Protein AF-A0A097QRX9-F1 (afdb_monomer_lite)

Radius of gyration: 18.81 Å; chains: 1; bounding box: 45×37×55 Å

pLDDT: mean 77.29, std 18.39, range [38.41, 96.94]

Structure (mmCIF, N/CA/C/O backbone):
data_AF-A0A097QRX9-F1
#
_entry.id   AF-A0A097QRX9-F1
#
loop_
_atom_site.group_PDB
_atom_site.id
_atom_site.type_symbol
_atom_site.label_atom_id
_atom_site.label_alt_id
_atom_site.label_comp_id
_atom_site.label_asym_id
_atom_site.label_entity_id
_atom_site.label_seq_id
_atom_site.pdbx_PDB_ins_code
_atom_site.Cartn_x
_atom_site.Cartn_y
_atom_site.Cartn_z
_atom_site.occupancy
_atom_site.B_iso_or_equiv
_atom_site.auth_seq_id
_atom_site.auth_comp_id
_atom_site.auth_asym_id
_atom_site.auth_atom_id
_atom_site.pdbx_PDB_model_num
ATOM 1 N N . MET A 1 1 ? 1.986 -14.001 2.016 1.00 72.62 1 MET A N 1
ATOM 2 C CA . MET A 1 1 ? 2.571 -12.704 2.423 1.00 72.62 1 MET A CA 1
ATOM 3 C C . MET A 1 1 ? 1.599 -11.631 1.976 1.00 72.62 1 MET A C 1
ATOM 5 O O . MET A 1 1 ? 1.116 -11.750 0.860 1.00 72.62 1 MET A O 1
ATOM 9 N N . MET A 1 2 ? 1.255 -10.674 2.840 1.00 85.31 2 MET A N 1
ATOM 10 C CA . MET A 1 2 ? 0.288 -9.623 2.514 1.00 85.31 2 MET A CA 1
ATOM 11 C C . MET A 1 2 ? 0.742 -8.279 3.084 1.00 85.31 2 MET A C 1
ATOM 13 O O . MET A 1 2 ? 1.096 -8.206 4.263 1.00 85.31 2 MET A O 1
ATOM 17 N N . TYR A 1 3 ? 0.744 -7.230 2.265 1.00 89.94 3 TYR A N 1
ATOM 18 C CA . TYR A 1 3 ? 1.098 -5.877 2.694 1.00 89.94 3 TYR A CA 1
ATOM 19 C C . TYR A 1 3 ? 0.512 -4.821 1.754 1.00 89.94 3 TYR A C 1
ATOM 21 O O . TYR A 1 3 ? 0.249 -5.094 0.585 1.00 89.94 3 TYR A O 1
ATOM 29 N N . LEU A 1 4 ? 0.317 -3.614 2.282 1.00 91.94 4 LEU A N 1
ATOM 30 C CA . LEU A 1 4 ? -0.091 -2.452 1.501 1.00 91.94 4 LEU A CA 1
ATOM 31 C C . LEU A 1 4 ? 1.118 -1.836 0.789 1.00 91.94 4 LEU A C 1
ATOM 33 O O . LEU A 1 4 ? 2.239 -1.876 1.289 1.00 91.94 4 LEU A O 1
ATOM 37 N N . SER A 1 5 ? 0.896 -1.275 -0.387 1.00 94.38 5 SER A N 1
ATOM 38 C CA . SER A 1 5 ? 1.893 -0.593 -1.202 1.00 94.38 5 SER A CA 1
ATOM 39 C C . SER A 1 5 ? 1.240 0.557 -1.966 1.00 94.38 5 SER A C 1
ATOM 41 O O . SER A 1 5 ? 0.025 0.731 -1.910 1.00 94.38 5 SER A O 1
ATOM 43 N N . PHE A 1 6 ? 2.055 1.342 -2.662 1.00 94.50 6 PHE A N 1
ATOM 44 C CA . PHE A 1 6 ? 1.602 2.457 -3.479 1.00 94.50 6 PHE A CA 1
ATOM 45 C C . PHE A 1 6 ? 2.308 2.398 -4.829 1.00 94.50 6 PHE A C 1
ATOM 47 O O . PHE A 1 6 ? 3.540 2.352 -4.883 1.00 94.50 6 PHE A O 1
ATOM 54 N N . TYR A 1 7 ? 1.527 2.342 -5.901 1.00 93.31 7 TYR A N 1
ATOM 55 C CA . TYR A 1 7 ? 2.021 2.379 -7.268 1.00 93.31 7 TYR A CA 1
ATOM 56 C C . TYR A 1 7 ? 1.914 3.811 -7.786 1.00 93.31 7 TYR A C 1
ATOM 58 O O . TYR A 1 7 ? 0.821 4.265 -8.112 1.00 93.31 7 TYR A O 1
ATOM 66 N N . PHE A 1 8 ? 3.038 4.521 -7.816 1.00 89.75 8 PHE A N 1
ATOM 67 C CA . PHE A 1 8 ? 3.106 5.896 -8.306 1.00 89.75 8 PHE A CA 1
ATOM 68 C C . PHE A 1 8 ? 2.812 5.951 -9.808 1.00 89.75 8 PHE A C 1
ATOM 70 O O . PHE A 1 8 ? 3.357 5.162 -10.577 1.00 89.75 8 PHE A O 1
ATOM 77 N N . THR A 1 9 ? 1.960 6.892 -10.204 1.00 88.19 9 THR A N 1
ATOM 78 C CA . THR A 1 9 ? 1.733 7.275 -11.609 1.00 88.19 9 THR A CA 1
ATOM 79 C C . THR A 1 9 ? 2.277 8.666 -11.918 1.00 88.19 9 THR A C 1
ATOM 81 O O . THR A 1 9 ? 2.385 9.049 -13.078 1.00 88.19 9 THR A O 1
ATOM 84 N N . SER A 1 10 ? 2.561 9.444 -10.876 1.00 87.31 10 SER A N 1
ATOM 85 C CA . SER A 1 10 ? 3.234 10.735 -10.923 1.00 87.31 10 SER A CA 1
ATOM 86 C C . SER A 1 10 ? 3.981 10.954 -9.601 1.00 87.31 10 SER A C 1
ATOM 88 O O . SER A 1 10 ? 3.945 10.104 -8.710 1.00 87.31 10 SER A O 1
ATOM 90 N N . GLU A 1 11 ? 4.646 12.101 -9.445 1.00 84.19 11 GLU A N 1
ATOM 91 C CA . GLU A 1 11 ? 5.366 12.434 -8.206 1.00 84.19 11 GLU A CA 1
ATOM 92 C C . GLU A 1 11 ? 4.450 12.525 -6.972 1.00 84.19 11 GLU A C 1
ATOM 94 O O . GLU A 1 11 ? 4.903 12.261 -5.859 1.00 84.19 11 GLU A O 1
ATOM 99 N N . GLU A 1 12 ? 3.176 12.889 -7.147 1.00 90.00 12 GLU A N 1
ATOM 100 C CA . GLU A 1 12 ? 2.249 13.166 -6.038 1.00 90.00 12 GLU A CA 1
ATOM 101 C C . GLU A 1 12 ? 1.032 12.233 -6.006 1.00 90.00 12 GLU A C 1
ATOM 103 O O . GLU A 1 12 ? 0.294 12.234 -5.022 1.00 90.00 12 GLU A O 1
ATOM 108 N N . GLU A 1 13 ? 0.824 11.410 -7.035 1.00 94.62 13 GLU A N 1
ATOM 109 C CA . GLU A 1 13 ? -0.368 10.573 -7.177 1.00 94.62 13 GLU A CA 1
ATOM 110 C C . GLU A 1 13 ? -0.028 9.148 -7.617 1.00 94.62 13 GLU A C 1
ATOM 112 O O . GLU A 1 13 ? 1.011 8.856 -8.219 1.00 94.62 13 GLU A O 1
ATOM 117 N N . GLY A 1 14 ? -0.940 8.235 -7.313 1.00 95.06 14 GLY A N 1
ATOM 118 C CA . GLY A 1 14 ? -0.797 6.834 -7.657 1.00 95.06 14 GLY A CA 1
ATOM 119 C C . GLY A 1 14 ? -1.922 5.996 -7.087 1.00 95.06 14 GLY A C 1
ATOM 120 O O . GLY A 1 14 ? -2.895 6.505 -6.540 1.00 95.06 14 GLY A O 1
ATOM 121 N N . PHE A 1 15 ? -1.785 4.687 -7.199 1.00 95.75 15 PHE A N 1
ATOM 122 C CA . PHE A 1 15 ? -2.795 3.767 -6.717 1.00 95.75 15 PHE A CA 1
ATOM 123 C C . PHE A 1 15 ? -2.365 3.082 -5.419 1.00 95.75 15 PHE A C 1
ATOM 125 O O . PHE A 1 15 ? -1.268 2.513 -5.354 1.00 95.75 15 PHE A O 1
ATOM 132 N N . PRO A 1 16 ? -3.234 3.035 -4.400 1.00 95.12 16 PRO A N 1
ATOM 133 C CA . PRO A 1 16 ? -3.092 2.122 -3.281 1.00 95.12 16 PRO A CA 1
ATOM 134 C C . PRO A 1 16 ? -3.225 0.678 -3.773 1.00 95.12 16 PRO A C 1
ATOM 136 O O . PRO A 1 16 ? -4.187 0.328 -4.461 1.00 95.12 16 PRO A O 1
ATOM 139 N N . VAL A 1 17 ? -2.270 -0.175 -3.404 1.00 93.56 17 VAL A N 1
ATOM 140 C CA . VAL A 1 17 ? -2.239 -1.579 -3.830 1.00 93.56 17 VAL A CA 1
ATOM 141 C C . VAL A 1 17 ? -2.114 -2.494 -2.621 1.00 93.56 17 VAL A C 1
ATOM 143 O O . VAL A 1 17 ? -1.209 -2.337 -1.801 1.00 93.56 17 VAL A O 1
ATOM 146 N N . LEU A 1 18 ? -2.972 -3.505 -2.522 1.00 91.75 18 LEU A N 1
ATOM 147 C CA . LEU A 1 18 ? -2.761 -4.637 -1.627 1.00 91.75 18 LEU A CA 1
ATOM 148 C C . LEU A 1 18 ? -1.994 -5.729 -2.371 1.00 91.75 18 LEU A C 1
ATOM 150 O O . LEU A 1 18 ? -2.500 -6.333 -3.313 1.00 91.75 18 LEU A O 1
ATOM 154 N N . ILE A 1 19 ? -0.774 -6.017 -1.930 1.00 91.12 19 ILE A N 1
ATOM 155 C CA . ILE A 1 19 ? 0.009 -7.131 -2.460 1.00 91.12 19 ILE A CA 1
ATOM 156 C C . ILE A 1 19 ? -0.351 -8.384 -1.676 1.00 91.12 19 ILE A C 1
ATOM 158 O O . ILE A 1 19 ? -0.154 -8.425 -0.460 1.00 91.12 19 ILE A O 1
ATOM 162 N N . THR A 1 20 ? -0.852 -9.408 -2.366 1.00 88.31 20 THR A N 1
ATOM 163 C CA . THR A 1 20 ? -1.143 -10.724 -1.785 1.00 88.31 20 THR A CA 1
ATOM 164 C C . THR A 1 20 ? -0.150 -11.779 -2.288 1.00 88.31 20 THR A C 1
ATOM 166 O O . THR A 1 20 ? 0.804 -11.472 -3.001 1.00 88.31 20 THR A O 1
ATOM 169 N N . ALA A 1 21 ? -0.336 -13.039 -1.882 1.00 86.44 21 ALA A N 1
ATOM 170 C CA . ALA A 1 21 ? 0.467 -14.146 -2.402 1.00 86.44 21 ALA A CA 1
ATOM 171 C C . ALA A 1 21 ? 0.078 -14.552 -3.834 1.00 86.44 21 ALA A C 1
ATOM 173 O O . ALA A 1 21 ? 0.895 -15.161 -4.518 1.00 86.44 21 ALA A O 1
ATOM 174 N N . GLU A 1 22 ? -1.154 -14.255 -4.249 1.00 86.56 22 GLU A N 1
ATOM 175 C CA . GLU A 1 22 ? -1.695 -14.642 -5.554 1.00 86.56 22 GLU A CA 1
ATOM 176 C C . GLU A 1 22 ? -1.482 -13.521 -6.570 1.00 86.56 22 GLU A C 1
ATOM 178 O O . GLU A 1 22 ? -0.946 -13.754 -7.649 1.00 86.56 22 GLU A O 1
ATOM 183 N N . GLU A 1 23 ? -1.853 -12.297 -6.194 1.00 86.94 23 GLU A N 1
ATOM 184 C CA . GLU A 1 23 ? -1.857 -11.148 -7.096 1.00 86.94 23 GLU A CA 1
ATOM 185 C C . GLU A 1 23 ? -1.783 -9.800 -6.348 1.00 86.94 23 GLU A C 1
ATOM 187 O O . GLU A 1 23 ? -2.130 -9.716 -5.159 1.00 86.94 23 GLU A O 1
ATOM 192 N N . PRO A 1 24 ? -1.322 -8.731 -7.021 1.00 89.69 24 PRO A N 1
ATOM 193 C CA . PRO A 1 24 ? -1.547 -7.359 -6.584 1.00 89.69 24 PRO A CA 1
ATOM 194 C C . PRO A 1 24 ? -2.994 -6.926 -6.862 1.00 89.69 24 PRO A C 1
ATOM 196 O O . PRO A 1 24 ? -3.550 -7.236 -7.911 1.00 89.69 24 PRO A O 1
ATOM 199 N N . LEU A 1 25 ? -3.584 -6.168 -5.940 1.00 90.50 25 LEU A N 1
ATOM 200 C CA . LEU A 1 25 ? -4.955 -5.669 -6.040 1.00 90.50 25 LEU A CA 1
ATOM 201 C C . LEU A 1 25 ? -4.982 -4.154 -5.878 1.00 90.50 25 LEU A C 1
ATOM 203 O O . LEU A 1 25 ? -4.583 -3.640 -4.834 1.00 90.50 25 LEU A O 1
ATOM 207 N N . PHE A 1 26 ? -5.471 -3.454 -6.896 1.00 92.44 26 PHE A N 1
ATOM 208 C CA . PHE A 1 26 ? -5.730 -2.019 -6.837 1.00 92.44 26 PHE A CA 1
ATOM 209 C C . PHE A 1 26 ? -6.966 -1.761 -5.974 1.00 92.44 26 PHE A C 1
ATOM 211 O O . PHE A 1 26 ? -7.986 -2.429 -6.135 1.00 92.44 26 PHE A O 1
ATOM 218 N N . LEU A 1 27 ? -6.855 -0.837 -5.021 1.00 91.69 27 LEU A N 1
ATOM 219 C CA . LEU A 1 27 ? -7.933 -0.549 -4.066 1.00 91.69 27 LEU A CA 1
ATOM 220 C C . LEU A 1 27 ? -8.861 0.574 -4.536 1.00 91.69 27 LEU A C 1
ATOM 222 O O . LEU A 1 27 ? -9.940 0.765 -3.983 1.00 91.69 27 LEU A O 1
ATOM 226 N N . THR A 1 28 ? -8.435 1.323 -5.548 1.00 92.06 28 THR A N 1
ATOM 227 C CA . THR A 1 28 ? -9.184 2.425 -6.144 1.00 92.06 28 THR A CA 1
ATOM 228 C C . THR A 1 28 ? -9.194 2.282 -7.660 1.00 92.06 28 THR A C 1
ATOM 230 O O . THR A 1 28 ? -8.232 1.786 -8.247 1.00 92.06 28 THR A O 1
ATOM 233 N N . ASP A 1 29 ? -10.282 2.732 -8.288 1.00 91.56 29 ASP A N 1
ATOM 234 C CA . ASP A 1 29 ? -10.408 2.769 -9.751 1.00 91.56 29 ASP A CA 1
ATOM 235 C C . ASP A 1 29 ? -9.662 3.969 -10.366 1.00 91.56 29 ASP A C 1
ATOM 237 O O . ASP A 1 29 ? -9.285 3.941 -11.536 1.00 91.56 29 ASP A O 1
ATOM 241 N N . GLU A 1 30 ? -9.418 5.015 -9.569 1.00 94.56 30 GLU A N 1
ATOM 242 C CA . GLU A 1 30 ? -8.695 6.230 -9.956 1.00 94.56 30 GLU A CA 1
ATOM 243 C C . GLU A 1 30 ? -7.461 6.442 -9.056 1.00 94.56 30 GLU A C 1
ATOM 245 O O . GLU A 1 30 ? -7.472 6.002 -7.896 1.00 94.56 30 GLU A O 1
ATOM 250 N N . PRO A 1 31 ? -6.391 7.093 -9.562 1.00 96.00 31 PRO A N 1
ATOM 251 C CA . PRO A 1 31 ? -5.255 7.488 -8.737 1.00 96.00 31 PRO A CA 1
ATOM 252 C C . PRO A 1 31 ? -5.699 8.412 -7.602 1.00 96.00 31 PRO A C 1
ATOM 254 O O . PRO A 1 31 ? -6.588 9.244 -7.772 1.00 96.00 31 PRO A O 1
ATOM 257 N N . VAL A 1 32 ? -5.042 8.291 -6.454 1.00 96.12 32 VAL A N 1
ATOM 258 C CA . VAL A 1 32 ? -5.244 9.159 -5.292 1.00 96.12 32 VAL A CA 1
ATOM 259 C C . VAL A 1 32 ? -3.943 9.881 -4.945 1.00 96.12 32 VAL A C 1
ATOM 261 O O . VAL A 1 32 ? -2.857 9.381 -5.267 1.00 96.12 32 VAL A O 1
ATOM 264 N N . PRO A 1 33 ? -4.011 11.023 -4.245 1.00 96.94 33 PRO A N 1
ATOM 265 C CA . PRO A 1 33 ? -2.829 11.676 -3.705 1.00 96.94 33 PRO A CA 1
ATOM 266 C C . PRO A 1 33 ? -2.058 10.768 -2.741 1.00 96.94 33 PRO A C 1
ATOM 268 O O . PRO A 1 33 ? -2.628 10.125 -1.854 1.00 96.94 33 PRO A O 1
ATOM 271 N N . VAL A 1 34 ? -0.730 10.761 -2.845 1.00 95.00 34 VAL A N 1
ATOM 272 C CA . VAL A 1 34 ? 0.140 9.979 -1.954 1.00 95.00 34 VAL A CA 1
ATOM 273 C C . VAL A 1 34 ? -0.005 10.404 -0.489 1.00 95.00 34 VAL A C 1
ATOM 275 O O . VAL A 1 34 ? 0.120 9.563 0.407 1.00 95.00 34 VAL A O 1
ATOM 278 N N . GLN A 1 35 ? -0.300 11.685 -0.218 1.00 94.75 35 GLN A N 1
ATOM 279 C CA . GLN A 1 35 ? -0.563 12.148 1.148 1.00 94.75 35 GLN A CA 1
ATOM 280 C C . GLN A 1 35 ? -1.821 11.494 1.729 1.00 94.75 35 GLN A C 1
ATOM 282 O O . GLN A 1 35 ? -1.762 11.014 2.857 1.00 94.75 35 GLN A O 1
ATOM 287 N N . GLU A 1 36 ? -2.905 11.382 0.955 1.00 95.12 36 GLU A N 1
ATOM 288 C CA . GLU A 1 36 ? -4.150 10.735 1.396 1.00 95.12 36 GLU A CA 1
ATOM 289 C C . GLU A 1 36 ? -3.898 9.274 1.790 1.00 95.12 36 GLU A C 1
ATOM 291 O O . GLU A 1 36 ? -4.291 8.822 2.869 1.00 95.12 36 GLU A O 1
ATOM 296 N N . PHE A 1 37 ? -3.159 8.536 0.958 1.00 94.94 37 PHE A N 1
ATOM 297 C CA . PHE A 1 37 ? -2.786 7.162 1.285 1.00 94.94 37 PHE A CA 1
ATOM 298 C C . PHE A 1 37 ? -1.883 7.077 2.525 1.00 94.94 37 PHE A C 1
ATOM 300 O O . PHE A 1 37 ? -2.041 6.178 3.353 1.00 94.94 37 PHE A O 1
ATOM 307 N N . THR A 1 38 ? -0.948 8.016 2.687 1.00 93.50 38 THR A N 1
ATOM 308 C CA . THR A 1 38 ? -0.037 8.040 3.841 1.00 93.50 38 THR A CA 1
ATOM 309 C C . THR A 1 38 ? -0.784 8.312 5.148 1.00 93.50 38 THR A C 1
ATOM 311 O O . THR A 1 38 ? -0.541 7.612 6.129 1.00 93.50 38 THR A O 1
ATOM 314 N N . GLU A 1 39 ? -1.743 9.240 5.158 1.00 92.12 39 GLU A N 1
ATOM 315 C CA . GLU A 1 39 ? -2.611 9.509 6.316 1.00 92.12 39 GLU A CA 1
ATOM 316 C C . GLU A 1 39 ? -3.406 8.260 6.724 1.00 92.12 39 GLU A C 1
ATOM 318 O O . GLU A 1 39 ? -3.489 7.914 7.906 1.00 92.12 39 GLU A O 1
ATOM 323 N N . VAL A 1 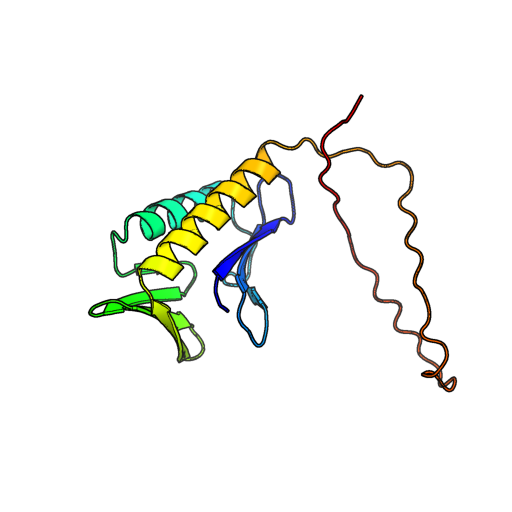40 ? -3.928 7.517 5.743 1.00 91.31 40 VAL A N 1
ATOM 324 C CA . VAL A 1 40 ? -4.583 6.225 5.985 1.00 91.31 40 VAL A CA 1
ATOM 325 C C . VAL A 1 40 ? -3.621 5.227 6.633 1.00 91.31 40 VAL A C 1
ATOM 327 O O . VAL A 1 40 ? -3.979 4.581 7.621 1.00 91.31 40 VAL A O 1
ATOM 330 N N . LEU A 1 41 ? -2.391 5.104 6.128 1.00 92.19 41 LEU A N 1
ATOM 331 C CA . LEU A 1 41 ? -1.390 4.215 6.720 1.00 92.19 41 LEU A CA 1
ATOM 332 C C . LEU A 1 41 ? -1.043 4.611 8.161 1.00 92.19 41 LEU A C 1
ATOM 334 O O . LEU A 1 41 ? -0.855 3.726 8.993 1.00 92.19 41 LEU A O 1
ATOM 338 N N . GLU A 1 42 ? -0.979 5.902 8.485 1.00 90.69 42 GLU A N 1
ATOM 339 C CA . GLU A 1 42 ? -0.730 6.379 9.851 1.00 90.69 42 GLU A CA 1
ATOM 340 C C . GLU A 1 42 ? -1.865 5.988 10.807 1.00 90.69 42 GLU A C 1
ATOM 342 O O . GLU A 1 42 ? -1.604 5.442 11.882 1.00 90.69 42 GLU A O 1
ATOM 347 N N . ILE A 1 43 ? -3.126 6.151 10.387 1.00 88.81 43 ILE A N 1
ATOM 348 C CA . ILE A 1 43 ? -4.300 5.695 11.152 1.00 88.81 43 ILE A CA 1
ATOM 349 C C . ILE A 1 43 ? -4.228 4.179 11.396 1.00 88.81 43 ILE A C 1
ATOM 351 O O . ILE A 1 43 ? -4.425 3.703 12.521 1.00 88.81 43 ILE A O 1
ATOM 355 N N . LEU A 1 44 ? -3.893 3.414 10.351 1.00 87.81 44 LEU A N 1
ATOM 356 C CA . LEU A 1 44 ? -3.745 1.960 10.421 1.00 87.81 44 LEU A CA 1
ATOM 357 C C . LEU A 1 44 ? -2.574 1.522 11.312 1.00 87.81 44 LEU A C 1
ATOM 359 O O . LEU A 1 44 ? -2.676 0.502 11.998 1.00 87.81 44 LEU A O 1
ATOM 363 N N . ALA A 1 45 ? -1.474 2.278 11.336 1.00 86.25 45 ALA A N 1
ATOM 364 C CA . ALA A 1 45 ? -0.304 1.990 12.163 1.00 86.25 45 ALA A CA 1
ATOM 365 C C . ALA A 1 45 ? -0.623 2.084 13.660 1.00 86.25 45 ALA A C 1
ATOM 367 O O . ALA A 1 45 ? -0.103 1.297 14.454 1.00 86.25 45 ALA A O 1
ATOM 368 N N . GLU A 1 46 ? -1.497 3.017 14.040 1.00 83.31 46 GLU A N 1
ATOM 369 C CA . GLU A 1 46 ? -1.955 3.185 15.419 1.00 83.31 46 GLU A CA 1
ATOM 370 C C . GLU A 1 46 ? -3.024 2.162 15.835 1.00 83.31 46 GLU A C 1
ATOM 372 O O . GLU A 1 46 ? -3.439 2.162 16.995 1.00 83.31 46 GLU A O 1
ATOM 377 N N . LEU A 1 47 ? -3.489 1.308 14.908 1.00 72.00 47 LEU A N 1
ATOM 378 C CA . LEU A 1 47 ? -4.646 0.414 15.082 1.00 72.00 47 LEU A CA 1
ATOM 379 C C . LEU A 1 47 ? -5.906 1.166 15.553 1.00 72.00 47 LEU A C 1
ATOM 381 O O . LEU A 1 47 ? -6.844 0.575 16.094 1.00 72.00 47 LEU A O 1
ATOM 385 N N . LYS A 1 48 ? -5.950 2.489 15.354 1.00 62.62 48 LYS A N 1
ATOM 386 C CA . LYS A 1 48 ? -7.091 3.320 15.721 1.00 62.62 48 LYS A CA 1
ATOM 387 C C . LYS A 1 48 ? -8.141 3.220 14.630 1.00 62.62 48 LYS A C 1
ATOM 389 O O . LYS A 1 48 ? -8.266 4.088 13.778 1.00 62.62 48 LYS A O 1
ATOM 394 N N . GLY A 1 49 ? -8.939 2.166 14.715 1.00 54.81 49 GLY A N 1
ATOM 395 C CA . GLY A 1 49 ? -10.203 2.081 14.003 1.00 54.81 49 GLY A CA 1
ATOM 396 C C . GLY A 1 49 ? -10.323 0.839 13.143 1.00 54.81 49 GLY A C 1
ATOM 397 O O . GLY A 1 49 ? -9.569 0.617 12.201 1.00 54.81 49 GLY A O 1
ATOM 398 N N . SER A 1 50 ? -11.370 0.070 13.426 1.00 62.88 50 SER A N 1
ATOM 399 C CA . SER A 1 50 ? -12.079 -0.622 12.361 1.00 62.88 50 SER A CA 1
ATOM 400 C C . SER A 1 50 ? -12.643 0.436 11.412 1.00 62.88 50 SER A C 1
ATOM 402 O O . SER A 1 50 ? -13.367 1.327 11.863 1.00 62.88 50 SER A O 1
ATOM 404 N N . GLY A 1 51 ? -12.327 0.345 10.129 1.00 68.81 51 GLY A N 1
ATOM 405 C CA . GLY A 1 51 ? -12.712 1.345 9.141 1.00 68.81 51 GLY A CA 1
ATOM 406 C C . GLY A 1 51 ? -12.784 0.752 7.745 1.00 68.81 51 GLY A C 1
ATOM 407 O O . GLY A 1 51 ? -12.389 -0.399 7.535 1.00 68.81 51 GLY A O 1
ATOM 408 N N . ASP A 1 52 ? -13.340 1.546 6.839 1.00 73.56 52 ASP A N 1
ATOM 409 C CA . ASP A 1 52 ? -13.274 1.340 5.398 1.00 73.56 52 ASP A CA 1
ATOM 410 C C . ASP A 1 52 ? -12.124 2.201 4.866 1.00 73.56 52 ASP A C 1
ATOM 412 O O . ASP A 1 52 ? -12.098 3.410 5.102 1.00 73.56 52 ASP A O 1
ATOM 416 N N . PHE A 1 53 ? -11.153 1.565 4.222 1.00 85.25 53 PHE A N 1
ATOM 417 C CA . PHE A 1 53 ? -9.965 2.201 3.672 1.00 85.25 53 PHE A CA 1
ATOM 418 C C . PHE A 1 53 ? -9.841 1.785 2.213 1.00 85.25 53 PHE A C 1
ATOM 420 O O . PHE A 1 53 ? -9.342 0.699 1.921 1.00 85.25 53 PHE A O 1
ATOM 427 N N . PHE A 1 54 ? -10.330 2.626 1.301 1.00 86.69 54 PHE A N 1
ATOM 428 C CA . PHE A 1 54 ? -10.389 2.309 -0.130 1.00 86.69 54 PHE A CA 1
ATOM 429 C C . PHE A 1 54 ? -11.127 0.979 -0.399 1.00 86.69 54 PHE A C 1
ATOM 431 O O . PHE A 1 54 ? -10.632 0.092 -1.087 1.00 86.69 54 PHE A O 1
ATOM 438 N N . GLY A 1 55 ? -12.279 0.773 0.246 1.00 79.88 55 GLY A N 1
ATOM 439 C CA . GLY A 1 55 ? -13.064 -0.460 0.150 1.00 79.88 55 GLY A CA 1
ATOM 440 C C . GLY A 1 55 ? -12.542 -1.612 1.016 1.00 79.88 55 GLY A C 1
ATOM 441 O O . GLY A 1 55 ? -13.216 -2.637 1.143 1.00 79.88 55 GLY A O 1
ATOM 442 N N . LEU A 1 56 ? -11.366 -1.475 1.643 1.00 84.88 56 LEU A N 1
ATOM 443 C CA . LEU A 1 56 ? -10.854 -2.464 2.586 1.00 84.88 56 LEU A CA 1
ATOM 444 C C . LEU A 1 56 ? -11.506 -2.290 3.947 1.00 84.88 56 LEU A C 1
ATOM 446 O O . LEU A 1 56 ? -11.313 -1.275 4.615 1.00 84.88 56 LEU A O 1
ATOM 450 N N . LYS A 1 57 ? -12.184 -3.331 4.426 1.00 87.25 57 LYS A N 1
ATOM 451 C CA . LYS A 1 57 ? -12.692 -3.348 5.797 1.00 87.25 57 LYS A CA 1
ATOM 452 C C . LYS A 1 57 ? -11.724 -4.068 6.721 1.00 87.25 57 LYS A C 1
ATOM 454 O O . LYS A 1 57 ? -11.503 -5.269 6.575 1.00 87.25 57 LYS A O 1
ATOM 459 N N . LEU A 1 58 ? -11.207 -3.356 7.718 1.00 87.31 58 LEU A N 1
ATOM 460 C CA . LEU A 1 58 ? -10.301 -3.925 8.715 1.00 87.31 58 LEU A CA 1
ATOM 461 C C . LEU A 1 58 ? -11.019 -4.204 10.037 1.00 87.31 58 LEU A C 1
ATOM 463 O O . LEU A 1 58 ? -11.759 -3.369 10.559 1.00 87.31 58 LEU A O 1
ATOM 467 N N . VAL A 1 59 ?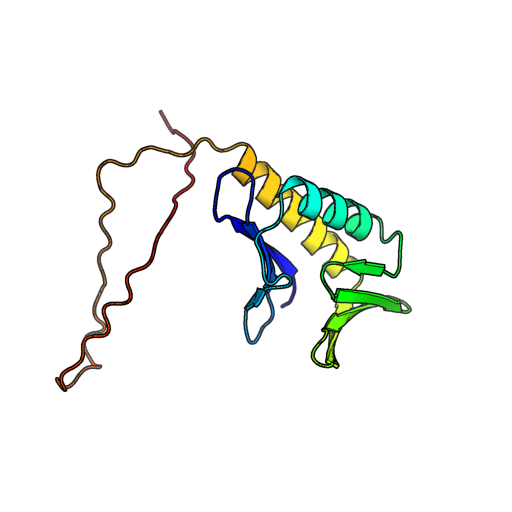 -10.803 -5.404 10.578 1.00 85.38 59 VAL A N 1
ATOM 468 C CA . VAL A 1 59 ? -11.364 -5.851 11.859 1.00 85.38 59 VAL A CA 1
ATOM 469 C C . VAL A 1 59 ? -10.258 -6.469 12.706 1.00 85.38 59 VAL A C 1
ATOM 471 O O . VAL A 1 59 ? -9.681 -7.490 12.329 1.00 85.38 59 VAL A O 1
ATOM 474 N N . GLU A 1 60 ? -9.973 -5.876 13.861 1.00 83.88 60 GLU A N 1
ATOM 475 C CA . GLU A 1 60 ? -9.055 -6.456 14.842 1.00 83.88 60 GLU A CA 1
ATOM 476 C C . GLU A 1 60 ? -9.780 -7.506 15.693 1.00 83.88 60 GLU A C 1
ATOM 478 O O . GLU A 1 60 ? -10.817 -7.231 16.291 1.00 83.88 60 GLU A O 1
ATOM 483 N N . ASN A 1 61 ? -9.220 -8.713 15.765 1.00 80.94 61 ASN A N 1
ATOM 484 C CA . ASN A 1 61 ? -9.753 -9.829 16.537 1.00 80.94 61 ASN A CA 1
ATOM 485 C C . ASN A 1 61 ? -8.625 -10.529 17.301 1.00 80.94 61 ASN A C 1
ATOM 487 O O . ASN A 1 61 ? -7.897 -11.343 16.731 1.00 80.94 61 ASN A O 1
ATOM 491 N N . GLY A 1 62 ? -8.496 -10.245 18.602 1.00 70.81 62 GLY A N 1
ATOM 492 C CA . GLY A 1 62 ? -7.776 -11.102 19.557 1.00 70.81 62 GLY A CA 1
ATOM 493 C C . GLY A 1 62 ? -6.356 -11.525 19.148 1.00 70.81 62 GLY A C 1
ATOM 494 O O . GLY A 1 62 ? -5.959 -12.650 19.442 1.00 70.81 62 GLY A O 1
ATOM 495 N N . GLY A 1 63 ? -5.612 -10.659 18.447 1.00 86.06 63 GLY A N 1
ATOM 496 C CA . GLY A 1 63 ? -4.233 -10.905 17.997 1.00 86.06 63 GLY A CA 1
ATOM 497 C C . GLY A 1 63 ? -4.025 -10.922 16.479 1.00 86.06 63 GLY A C 1
ATOM 498 O O . GLY A 1 63 ? -2.877 -10.883 16.028 1.00 86.06 63 GLY A O 1
ATOM 499 N N . TYR A 1 64 ? -5.103 -10.911 15.693 1.00 90.31 64 TYR A N 1
ATOM 500 C CA . TYR A 1 64 ? -5.058 -10.803 14.235 1.00 90.31 64 TYR A CA 1
ATOM 501 C C . TYR A 1 64 ? -5.841 -9.591 13.743 1.00 90.31 64 TYR A C 1
ATOM 503 O O . TYR A 1 64 ? -6.848 -9.202 14.329 1.00 90.31 64 TYR A O 1
ATOM 511 N N . VAL A 1 65 ? -5.406 -9.044 12.616 1.00 89.44 65 VAL A N 1
ATOM 512 C CA . VAL A 1 65 ? -6.187 -8.125 11.796 1.00 89.44 65 VAL A CA 1
ATOM 513 C C . VAL A 1 65 ? -6.775 -8.934 10.648 1.00 89.44 65 VAL A C 1
ATOM 515 O O . VAL A 1 65 ? -6.053 -9.639 9.941 1.00 89.44 65 VAL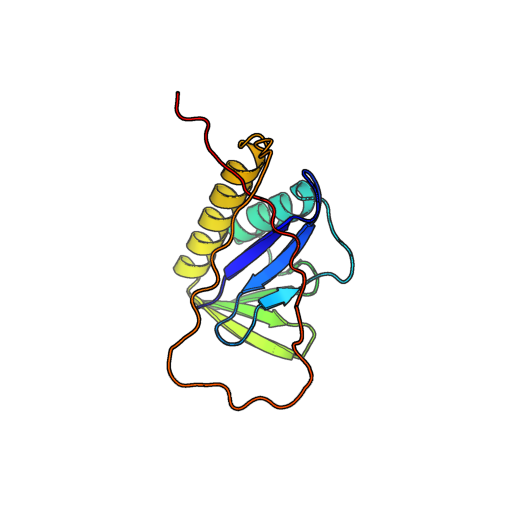 A O 1
ATOM 518 N N . THR A 1 66 ? -8.093 -8.870 10.492 1.00 89.88 66 THR A N 1
ATOM 519 C CA . THR A 1 66 ? -8.802 -9.407 9.329 1.00 89.88 66 THR A CA 1
ATOM 520 C C . THR A 1 66 ? -9.038 -8.274 8.341 1.00 89.88 66 THR A C 1
ATOM 522 O O . THR A 1 66 ? -9.681 -7.289 8.700 1.00 89.88 66 THR A O 1
ATOM 525 N N . ILE A 1 67 ? -8.531 -8.415 7.121 1.00 89.25 67 ILE A N 1
ATOM 526 C CA . ILE A 1 67 ? -8.782 -7.511 5.998 1.00 89.25 67 ILE A CA 1
ATOM 527 C C . ILE A 1 67 ? -9.834 -8.168 5.114 1.00 89.25 67 ILE A C 1
ATOM 529 O O . ILE A 1 67 ? -9.606 -9.272 4.622 1.00 89.25 67 ILE A O 1
ATOM 533 N N . LYS A 1 68 ? -10.977 -7.510 4.935 1.00 89.62 68 LYS A N 1
ATOM 534 C CA . LYS A 1 68 ? -12.038 -7.958 4.032 1.00 89.62 68 LYS A CA 1
ATOM 535 C C . LYS A 1 68 ? -12.002 -7.114 2.772 1.00 89.62 68 LYS A C 1
ATOM 537 O O . LYS A 1 68 ? -12.055 -5.885 2.861 1.00 89.62 68 LYS A O 1
ATOM 542 N N . LEU A 1 69 ? -11.913 -7.782 1.634 1.00 86.12 69 LEU A N 1
ATOM 543 C CA . LEU A 1 69 ? -11.987 -7.159 0.324 1.00 86.12 69 LEU A CA 1
ATOM 544 C C . LEU A 1 69 ? -13.446 -6.928 -0.100 1.00 86.12 69 LEU A C 1
ATOM 546 O O . LEU A 1 69 ? -14.336 -7.666 0.339 1.00 86.12 69 LEU A O 1
ATOM 550 N N . PRO A 1 70 ? -13.702 -5.969 -1.009 1.00 81.25 70 PRO A N 1
ATOM 551 C CA . PRO A 1 70 ? -15.025 -5.767 -1.604 1.00 81.25 70 PRO A CA 1
ATOM 552 C C . PRO A 1 70 ? -15.575 -7.004 -2.330 1.00 81.25 70 PRO A C 1
ATOM 554 O O . PRO A 1 70 ? -16.785 -7.214 -2.363 1.00 81.25 70 PRO A O 1
ATOM 557 N N . ASP A 1 71 ? -14.692 -7.844 -2.879 1.00 82.56 71 ASP A N 1
ATOM 558 C CA . ASP A 1 71 ? -15.047 -9.090 -3.572 1.00 82.56 71 ASP A CA 1
ATOM 559 C C . ASP A 1 71 ? -15.426 -10.248 -2.621 1.00 82.56 71 ASP A C 1
ATOM 561 O O . ASP A 1 71 ? -15.805 -11.330 -3.071 1.00 82.56 71 ASP A O 1
ATOM 565 N N . GLY A 1 72 ? -15.353 -10.020 -1.305 1.00 84.25 72 GLY A N 1
ATOM 566 C CA . GLY A 1 72 ? -15.705 -10.984 -0.266 1.00 84.25 72 GLY A CA 1
ATOM 567 C C . GLY A 1 72 ? -14.566 -11.902 0.184 1.00 84.25 72 GLY A C 1
ATOM 568 O O . GLY A 1 72 ? -14.795 -12.738 1.061 1.00 84.25 72 GLY A O 1
ATOM 569 N N . ARG A 1 73 ? -13.350 -11.770 -0.367 1.00 88.06 73 ARG A N 1
ATOM 570 C CA . ARG A 1 73 ? -12.164 -12.457 0.167 1.00 88.06 73 ARG A CA 1
ATOM 571 C C . ARG A 1 73 ? -11.747 -11.843 1.506 1.00 88.06 73 ARG A C 1
ATOM 573 O O . ARG A 1 73 ? -11.711 -10.625 1.666 1.00 88.06 73 ARG A O 1
ATOM 580 N N . ASP A 1 74 ? -11.353 -12.705 2.439 1.00 90.19 74 ASP A N 1
ATOM 581 C CA . ASP A 1 74 ? -10.882 -12.320 3.768 1.00 90.19 74 ASP A CA 1
ATOM 582 C C . ASP A 1 74 ? -9.441 -12.801 3.981 1.00 90.19 74 ASP A C 1
ATOM 584 O O . ASP A 1 74 ? -9.117 -13.969 3.757 1.00 90.19 74 ASP A O 1
ATOM 588 N N . PHE A 1 75 ? -8.587 -11.919 4.496 1.00 88.56 75 PHE A N 1
ATOM 589 C CA . PHE A 1 75 ? -7.200 -12.223 4.832 1.00 88.56 75 PHE A CA 1
ATOM 590 C C . PHE A 1 75 ? -6.936 -11.963 6.305 1.00 88.56 75 PHE A C 1
ATOM 592 O O . PHE A 1 75 ? -7.334 -10.934 6.844 1.00 88.56 75 PHE A O 1
ATOM 599 N N . GLN A 1 76 ? -6.220 -12.874 6.958 1.00 90.88 76 GLN A N 1
ATOM 600 C CA . GLN A 1 76 ? -5.803 -12.709 8.346 1.00 90.88 76 GLN A CA 1
ATOM 601 C C . GLN A 1 76 ? -4.296 -12.535 8.435 1.00 90.88 76 GLN A C 1
ATOM 603 O O . GLN A 1 76 ? -3.527 -13.289 7.839 1.00 90.88 76 GLN A O 1
ATOM 608 N N . ILE A 1 77 ? -3.880 -11.551 9.221 1.00 90.12 77 ILE A N 1
ATOM 609 C CA . ILE A 1 77 ? -2.477 -11.251 9.480 1.00 90.12 77 ILE A CA 1
ATOM 610 C C . ILE A 1 77 ? -2.286 -10.982 10.976 1.00 90.12 77 ILE A C 1
ATOM 612 O O . ILE A 1 77 ? -3.110 -10.290 11.577 1.00 90.12 77 ILE A O 1
ATOM 616 N N . PRO A 1 78 ? -1.243 -11.530 11.625 1.00 92.00 78 PRO A N 1
ATOM 617 C CA . PRO A 1 78 ? -0.959 -11.206 13.018 1.00 92.00 78 PRO A CA 1
ATOM 618 C C . PRO A 1 78 ? -0.789 -9.695 13.197 1.00 92.00 78 PRO A C 1
ATOM 620 O O . PRO A 1 78 ? -0.079 -9.067 12.413 1.00 92.00 78 PRO A O 1
ATOM 623 N N . VAL A 1 79 ? -1.362 -9.112 14.256 1.00 90.12 79 VAL A N 1
ATOM 624 C CA . VAL A 1 79 ? -1.312 -7.655 14.515 1.00 90.12 79 VAL A CA 1
ATOM 625 C C . VAL A 1 79 ? 0.123 -7.122 14.452 1.00 90.12 79 VAL A C 1
ATOM 627 O O . VAL A 1 79 ? 0.401 -6.126 13.793 1.00 90.12 79 VAL A O 1
ATOM 630 N N . LYS A 1 80 ? 1.074 -7.841 15.061 1.00 89.75 80 LYS A N 1
ATOM 631 C CA . LYS A 1 80 ? 2.496 -7.465 15.052 1.00 89.75 80 LYS A CA 1
ATOM 632 C C . LYS A 1 80 ? 3.095 -7.414 13.642 1.00 89.75 80 LYS A C 1
ATOM 634 O O . LYS A 1 80 ? 3.944 -6.570 13.369 1.00 89.75 80 LYS A O 1
ATOM 639 N N . GLU A 1 81 ? 2.704 -8.341 12.772 1.00 91.31 81 GLU A N 1
ATOM 640 C CA . GLU A 1 81 ? 3.171 -8.375 11.386 1.00 91.31 81 GLU A CA 1
ATOM 641 C C . GLU A 1 81 ? 2.507 -7.268 10.566 1.00 91.31 81 GLU A C 1
ATOM 643 O O . GLU A 1 81 ? 3.196 -6.565 9.832 1.00 91.31 81 GLU A O 1
ATOM 648 N N . PHE A 1 82 ? 1.206 -7.052 10.768 1.00 90.62 82 PHE A N 1
ATOM 649 C CA . PHE A 1 82 ? 0.453 -5.973 10.140 1.00 90.62 82 PHE A CA 1
ATOM 650 C C . PHE A 1 82 ? 1.076 -4.607 10.431 1.00 90.62 82 PHE A C 1
ATOM 652 O O . PHE A 1 82 ? 1.516 -3.935 9.502 1.00 90.62 82 PHE A O 1
ATOM 659 N N . THR A 1 83 ? 1.225 -4.232 11.706 1.00 89.56 83 THR A N 1
ATOM 660 C CA . THR A 1 83 ? 1.810 -2.937 12.092 1.00 89.56 83 THR A CA 1
ATOM 661 C C . THR A 1 83 ? 3.223 -2.763 11.532 1.00 89.56 83 THR A C 1
ATOM 663 O O . THR A 1 83 ? 3.563 -1.691 11.034 1.00 89.56 83 THR A O 1
ATOM 666 N N . LYS A 1 84 ? 4.042 -3.825 11.535 1.00 91.50 84 LYS A N 1
ATOM 667 C CA . LYS A 1 84 ? 5.388 -3.794 10.944 1.00 91.50 84 LYS A CA 1
ATOM 668 C C . LYS A 1 84 ? 5.346 -3.545 9.432 1.00 91.50 84 LYS A C 1
ATOM 670 O O . LYS A 1 84 ? 6.169 -2.790 8.917 1.00 91.50 84 LYS A O 1
ATOM 675 N N . ASN A 1 85 ? 4.418 -4.180 8.719 1.00 92.12 85 ASN A N 1
ATOM 676 C CA . ASN A 1 85 ? 4.263 -4.001 7.277 1.00 92.12 85 ASN A CA 1
ATOM 677 C C . ASN A 1 85 ? 3.780 -2.584 6.944 1.00 92.12 85 ASN A C 1
ATOM 679 O O . ASN A 1 85 ? 4.316 -1.975 6.020 1.00 92.12 85 ASN A O 1
ATOM 683 N N . ILE A 1 86 ? 2.853 -2.026 7.729 1.00 92.62 86 ILE A N 1
ATOM 684 C CA . ILE A 1 86 ? 2.399 -0.636 7.582 1.00 92.62 86 ILE A CA 1
ATOM 685 C C . ILE A 1 86 ? 3.561 0.343 7.784 1.00 92.62 86 ILE A C 1
ATOM 687 O O . ILE A 1 86 ? 3.844 1.140 6.895 1.00 92.62 86 ILE A O 1
ATOM 691 N N . GLN A 1 87 ? 4.305 0.227 8.889 1.00 93.12 87 GLN A N 1
ATOM 692 C CA . GLN A 1 87 ? 5.466 1.086 9.164 1.00 93.12 87 GLN A CA 1
ATOM 693 C C . GLN A 1 87 ? 6.507 1.024 8.041 1.00 93.12 87 GLN A C 1
ATOM 695 O O . GLN A 1 87 ? 6.984 2.053 7.569 1.00 93.12 87 GLN A O 1
ATOM 700 N N . ARG A 1 88 ? 6.813 -0.182 7.549 1.00 93.69 88 ARG A N 1
ATOM 701 C CA . ARG A 1 88 ? 7.728 -0.364 6.417 1.00 93.69 88 ARG A CA 1
ATOM 702 C C . ARG A 1 88 ? 7.210 0.298 5.137 1.00 93.69 88 AR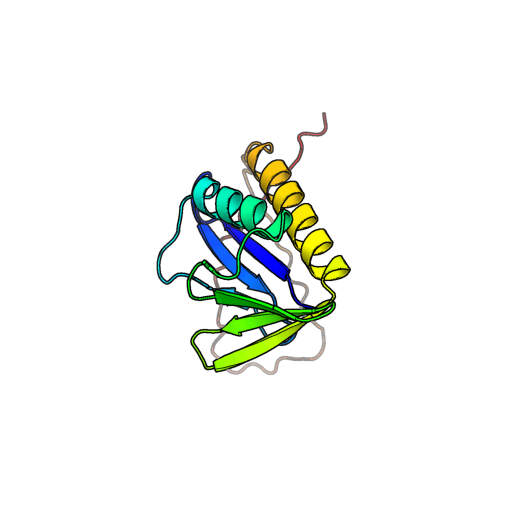G A C 1
ATOM 704 O O . ARG A 1 88 ? 8.006 0.797 4.348 1.00 93.69 88 ARG A O 1
ATOM 711 N N . THR A 1 89 ? 5.899 0.282 4.916 1.00 94.19 89 THR A N 1
ATOM 712 C CA . THR A 1 89 ? 5.269 0.916 3.750 1.00 94.19 89 THR A CA 1
ATOM 713 C C . THR A 1 89 ? 5.408 2.432 3.824 1.00 94.19 89 THR A C 1
ATOM 715 O O . THR A 1 89 ? 5.878 3.030 2.860 1.00 94.19 89 THR A O 1
ATOM 718 N N . ILE A 1 90 ? 5.123 3.029 4.987 1.00 94.12 90 ILE A N 1
ATOM 719 C CA . ILE A 1 90 ? 5.328 4.463 5.244 1.00 94.12 90 ILE A CA 1
ATOM 720 C C . ILE A 1 90 ? 6.796 4.847 5.009 1.00 94.12 90 ILE A C 1
ATOM 722 O O . ILE A 1 90 ? 7.082 5.792 4.277 1.00 94.12 90 ILE A O 1
ATOM 726 N N . GLU A 1 91 ? 7.749 4.085 5.562 1.00 93.00 91 GLU A N 1
ATOM 727 C CA . GLU A 1 91 ? 9.182 4.327 5.344 1.00 93.00 91 GLU A CA 1
ATOM 728 C C . GLU A 1 91 ? 9.572 4.255 3.862 1.00 93.00 91 GLU A C 1
ATOM 730 O O . GLU A 1 91 ? 10.367 5.067 3.388 1.00 93.00 91 GLU A O 1
ATOM 735 N N . ASN A 1 92 ? 9.035 3.283 3.121 1.00 91.06 92 ASN A N 1
ATOM 736 C CA . ASN A 1 92 ? 9.322 3.126 1.699 1.00 91.06 92 ASN A CA 1
ATOM 737 C C . ASN A 1 92 ? 8.776 4.299 0.879 1.00 91.06 92 ASN A C 1
ATOM 739 O O . ASN A 1 92 ? 9.518 4.843 0.065 1.00 91.06 92 ASN A O 1
ATOM 743 N N . ILE A 1 93 ? 7.526 4.705 1.118 1.00 91.50 93 ILE A N 1
ATOM 744 C CA . ILE A 1 93 ? 6.913 5.871 0.465 1.00 91.50 93 ILE A CA 1
ATOM 745 C C . ILE A 1 93 ? 7.735 7.118 0.777 1.00 91.50 93 ILE A C 1
ATOM 747 O O . ILE A 1 93 ? 8.171 7.805 -0.139 1.00 91.50 93 ILE A O 1
ATOM 751 N N . SER A 1 94 ? 8.057 7.353 2.051 1.00 90.50 94 SER A N 1
ATOM 752 C CA . SER A 1 94 ? 8.881 8.489 2.473 1.00 90.50 94 SER A CA 1
ATOM 753 C C . SER A 1 94 ? 10.235 8.524 1.753 1.00 90.50 94 SER A C 1
ATOM 755 O O . SER A 1 94 ? 10.667 9.576 1.286 1.00 90.50 94 SER A O 1
ATOM 757 N N . ARG A 1 95 ? 10.891 7.367 1.582 1.00 87.94 95 ARG A N 1
ATOM 758 C CA . ARG A 1 95 ? 12.144 7.269 0.816 1.00 87.94 95 ARG A CA 1
ATOM 759 C C . ARG A 1 95 ? 11.964 7.573 -0.666 1.00 87.94 95 ARG A C 1
ATOM 761 O O . ARG A 1 95 ? 12.879 8.142 -1.248 1.00 87.94 95 ARG A O 1
ATOM 768 N N . ILE A 1 96 ? 10.857 7.162 -1.281 1.00 85.62 96 ILE A N 1
ATOM 769 C CA . ILE A 1 96 ? 10.568 7.467 -2.690 1.00 85.62 96 ILE A CA 1
ATOM 770 C C . ILE A 1 96 ? 10.330 8.971 -2.845 1.00 85.62 96 ILE A C 1
ATOM 772 O O . ILE A 1 96 ? 11.025 9.594 -3.636 1.00 85.62 96 ILE A O 1
ATOM 776 N N . MET A 1 97 ? 9.483 9.565 -2.002 1.00 86.25 97 MET A N 1
ATOM 777 C CA . MET A 1 97 ? 9.176 11.003 -2.017 1.00 86.25 97 MET A CA 1
ATOM 778 C C . MET A 1 97 ? 10.398 11.897 -1.759 1.00 86.25 97 MET A C 1
ATOM 780 O O . MET A 1 97 ? 10.454 13.038 -2.204 1.00 86.25 97 MET A O 1
ATOM 784 N N . GLN A 1 98 ? 11.391 11.403 -1.015 1.00 85.88 98 GLN A N 1
ATOM 785 C CA . GLN A 1 98 ? 12.648 12.122 -0.777 1.00 85.88 98 GLN A CA 1
ATOM 786 C C . GLN A 1 98 ? 13.662 11.967 -1.915 1.00 85.88 98 GLN A C 1
ATOM 788 O O . GLN A 1 98 ? 14.625 12.739 -1.989 1.00 85.88 98 GLN A O 1
ATOM 793 N N . LYS A 1 99 ? 13.505 10.958 -2.778 1.00 80.00 99 LYS A N 1
ATOM 794 C CA . LYS A 1 99 ? 14.378 10.786 -3.936 1.00 80.00 99 LYS A CA 1
ATOM 795 C C . LYS A 1 99 ? 13.964 11.772 -5.011 1.00 80.00 99 LYS A C 1
ATOM 797 O O . LYS A 1 99 ? 12.795 11.900 -5.342 1.00 80.00 99 LYS A O 1
ATOM 802 N N . LYS A 1 100 ? 14.957 12.431 -5.599 1.00 65.94 100 LYS A N 1
ATOM 803 C CA . LYS A 1 100 ? 14.732 13.182 -6.827 1.00 65.94 100 LYS A CA 1
ATOM 804 C C . LYS A 1 100 ? 14.689 12.198 -7.993 1.00 65.94 100 LYS A C 1
ATOM 806 O O . LYS A 1 100 ? 15.542 11.299 -8.019 1.00 65.94 100 LYS A O 1
ATOM 811 N N . PRO A 1 101 ? 13.756 12.358 -8.943 1.00 65.31 101 PRO A N 1
ATOM 812 C CA . PRO A 1 101 ? 13.846 11.642 -10.202 1.00 65.31 101 PRO A CA 1
ATOM 813 C C . PRO A 1 101 ? 15.217 11.913 -10.824 1.00 65.31 101 PRO A C 1
ATOM 815 O O . PRO A 1 101 ? 15.775 13.012 -10.721 1.00 65.31 101 PRO A O 1
ATOM 818 N N . VAL A 1 102 ? 15.803 10.870 -11.399 1.00 63.62 102 VAL A N 1
ATOM 819 C CA . VAL A 1 102 ? 17.071 10.982 -12.113 1.00 63.62 102 VAL A CA 1
ATOM 820 C C . VAL A 1 102 ? 16.728 11.042 -13.588 1.00 63.62 102 VAL A C 1
ATOM 822 O O . VAL A 1 102 ? 16.103 10.122 -14.109 1.00 63.62 102 VAL A O 1
ATOM 825 N N . GLU A 1 103 ? 17.144 12.108 -14.264 1.00 59.88 103 GLU A N 1
ATOM 826 C CA . GLU A 1 103 ? 17.100 12.134 -15.721 1.00 59.88 103 GLU A CA 1
ATOM 827 C C . GLU A 1 103 ? 18.085 11.092 -16.250 1.00 59.88 103 GLU A C 1
ATOM 829 O O . GLU A 1 103 ? 19.296 11.177 -16.027 1.00 59.88 103 GLU A O 1
ATOM 834 N N . VAL A 1 104 ? 17.556 10.074 -16.922 1.00 60.16 104 VAL A N 1
ATOM 835 C CA . VAL A 1 104 ? 18.366 9.060 -17.586 1.00 60.16 104 VAL A CA 1
ATOM 836 C C . VAL A 1 104 ? 18.216 9.256 -19.085 1.00 60.16 104 VAL A C 1
ATOM 838 O O . VAL A 1 104 ? 17.134 9.059 -19.624 1.00 60.16 104 VAL A O 1
ATOM 841 N N . GLU A 1 105 ? 19.304 9.619 -19.770 1.00 59.34 105 GLU A N 1
ATOM 842 C CA . GLU A 1 105 ? 19.264 9.829 -21.224 1.00 59.34 105 GLU A CA 1
ATOM 843 C C . GLU A 1 105 ? 18.874 8.551 -21.982 1.00 59.34 105 GLU A C 1
ATOM 845 O O . GLU A 1 105 ? 18.165 8.616 -22.980 1.00 59.34 105 GLU A O 1
ATOM 850 N N . HIS A 1 106 ? 19.346 7.384 -21.526 1.00 52.59 106 HIS A N 1
ATOM 851 C CA . HIS A 1 106 ? 19.040 6.095 -22.145 1.00 52.59 106 HIS A CA 1
ATOM 852 C C . HIS A 1 106 ? 18.981 4.984 -21.102 1.00 52.59 106 HIS A C 1
ATOM 854 O O . HIS A 1 106 ? 19.959 4.736 -20.392 1.00 52.59 106 HIS A O 1
ATOM 860 N N . LEU A 1 107 ? 17.870 4.246 -21.075 1.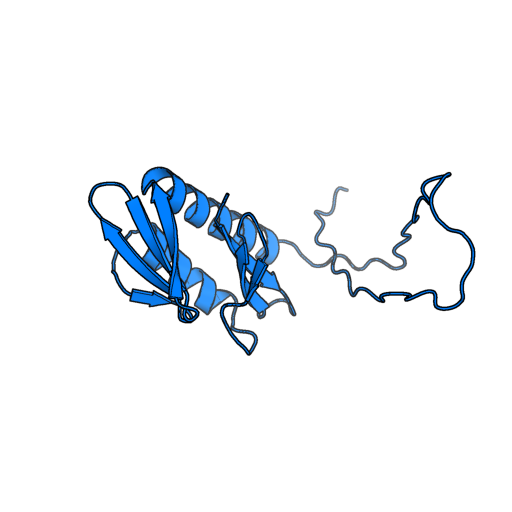00 58.44 107 LEU A N 1
ATOM 861 C CA . LEU A 1 107 ? 17.782 2.999 -20.334 1.00 58.44 107 LEU A CA 1
ATOM 862 C C . LEU A 1 107 ? 17.986 1.805 -21.264 1.00 58.44 107 LEU A C 1
ATOM 864 O O . LEU A 1 107 ? 17.278 1.650 -22.256 1.00 58.44 107 LEU A O 1
ATOM 868 N N . ARG A 1 108 ? 18.954 0.938 -20.954 1.00 49.34 108 ARG A N 1
ATOM 869 C CA . ARG A 1 108 ? 19.222 -0.257 -21.762 1.00 49.34 108 ARG A CA 1
ATOM 870 C C . ARG A 1 108 ? 18.798 -1.511 -21.017 1.00 49.34 108 ARG A C 1
ATOM 872 O O . ARG A 1 108 ? 19.557 -2.048 -20.214 1.00 49.34 108 ARG A O 1
ATOM 879 N N . PHE A 1 109 ? 17.616 -2.017 -21.343 1.00 57.47 109 PHE A N 1
ATOM 880 C CA . PHE A 1 109 ? 17.225 -3.362 -20.943 1.00 57.47 109 PHE A CA 1
ATOM 881 C C . PHE A 1 109 ? 17.891 -4.386 -21.859 1.00 57.47 109 PHE A C 1
ATOM 883 O O . PHE A 1 109 ? 17.832 -4.288 -23.085 1.00 57.47 109 PHE A O 1
ATOM 890 N N . ARG A 1 110 ? 18.526 -5.395 -21.264 1.00 47.56 110 ARG A N 1
ATOM 891 C CA . ARG A 1 110 ? 18.933 -6.601 -21.983 1.00 47.56 110 ARG A CA 1
ATOM 892 C C . ARG A 1 110 ? 17.985 -7.715 -21.574 1.00 47.56 110 ARG A C 1
ATOM 894 O O . ARG A 1 110 ? 18.183 -8.324 -20.528 1.00 47.56 110 ARG A O 1
ATOM 901 N N . LEU A 1 111 ? 16.978 -7.988 -22.402 1.00 50.38 111 LEU A N 1
ATOM 902 C CA . LEU A 1 111 ? 16.216 -9.225 -22.270 1.00 50.38 111 LEU A CA 1
ATOM 903 C C . LEU A 1 111 ? 17.146 -10.393 -22.609 1.00 50.38 111 LEU A C 1
ATOM 905 O O . LEU A 1 111 ? 17.608 -10.540 -23.743 1.00 50.38 111 LEU A O 1
ATOM 909 N N . LEU A 1 112 ? 17.467 -11.194 -21.598 1.00 49.06 112 LEU A N 1
ATOM 910 C CA . LEU A 1 112 ? 18.142 -12.468 -21.791 1.00 49.06 112 LEU A CA 1
ATOM 911 C C . LEU A 1 112 ? 17.076 -13.488 -22.185 1.00 49.06 112 LEU A C 1
ATOM 913 O O . LEU A 1 112 ? 16.149 -13.742 -21.419 1.00 49.06 112 LEU A O 1
ATOM 917 N N . ARG A 1 113 ? 17.189 -14.034 -23.397 1.00 58.59 113 ARG A N 1
ATOM 918 C CA . ARG A 1 113 ? 16.329 -15.130 -23.847 1.00 58.59 113 ARG A CA 1
ATOM 919 C C . ARG A 1 113 ? 16.759 -16.417 -23.133 1.00 58.59 113 ARG A C 1
ATOM 921 O O . ARG A 1 113 ? 17.950 -16.715 -23.169 1.00 58.59 113 ARG A O 1
ATOM 928 N N . PRO A 1 114 ? 15.843 -17.165 -22.494 1.00 52.22 114 PRO A N 1
ATOM 929 C CA . PRO A 1 114 ? 16.122 -18.539 -22.095 1.00 52.22 114 PRO A CA 1
ATOM 930 C C . PRO A 1 114 ? 16.353 -19.384 -23.353 1.00 52.22 114 PRO A C 1
ATOM 932 O O . PRO A 1 114 ? 15.575 -19.279 -24.301 1.00 52.22 114 PRO A O 1
ATOM 935 N N . ASP A 1 115 ? 17.402 -20.206 -23.359 1.00 53.38 115 ASP A N 1
ATOM 936 C CA . ASP A 1 115 ? 17.887 -20.915 -24.554 1.00 53.38 115 ASP A CA 1
ATOM 937 C C . ASP A 1 115 ? 16.914 -21.975 -25.123 1.00 53.38 115 ASP A C 1
ATOM 939 O O . ASP A 1 115 ? 17.154 -22.484 -26.214 1.00 53.38 115 ASP A O 1
ATOM 943 N N . GLU A 1 116 ? 15.812 -22.312 -24.438 1.00 50.31 116 GLU A N 1
ATOM 944 C CA . GLU A 1 116 ? 15.054 -23.546 -24.727 1.00 50.31 116 GLU A CA 1
ATOM 945 C C . GLU A 1 116 ? 13.554 -23.403 -25.054 1.00 50.31 116 GLU A C 1
ATOM 947 O O . GLU A 1 116 ? 12.900 -24.429 -25.206 1.00 50.31 116 GLU A O 1
ATOM 952 N N . PHE A 1 117 ? 12.961 -22.205 -25.175 1.00 52.00 117 PHE A N 1
ATOM 953 C CA . PHE A 1 117 ? 11.491 -22.117 -25.013 1.00 52.00 117 PHE A CA 1
ATOM 954 C C . PHE A 1 117 ? 10.612 -21.460 -26.080 1.00 52.00 117 PHE A C 1
ATOM 956 O O . PHE A 1 117 ? 9.455 -21.194 -25.768 1.00 52.00 117 PHE A O 1
ATOM 963 N N . TRP A 1 118 ? 11.056 -21.248 -27.324 1.00 54.47 118 TRP A N 1
ATOM 964 C CA . TRP A 1 118 ? 10.141 -20.676 -28.330 1.00 54.47 118 TRP A CA 1
ATOM 965 C C . TRP A 1 118 ? 10.328 -21.277 -29.729 1.00 54.47 118 TRP A C 1
ATOM 967 O O . TRP A 1 118 ? 11.300 -20.967 -30.414 1.00 54.47 118 TRP A O 1
ATOM 977 N N . GLU A 1 119 ? 9.378 -22.123 -30.149 1.00 55.25 119 GLU A N 1
ATOM 978 C CA . GLU A 1 119 ? 9.095 -22.353 -31.570 1.00 55.25 119 GLU A CA 1
ATOM 979 C C . GLU A 1 119 ? 8.308 -21.147 -32.098 1.00 55.25 119 GLU A C 1
ATOM 981 O O . GLU A 1 119 ? 7.350 -20.687 -31.474 1.00 55.25 119 GLU A O 1
ATOM 986 N N . GLU A 1 120 ? 8.765 -20.602 -33.222 1.00 51.50 120 GLU A N 1
ATOM 987 C CA . GLU A 1 120 ? 8.180 -19.442 -33.886 1.00 51.50 120 GLU A CA 1
ATOM 988 C C . GLU A 1 120 ? 6.745 -19.749 -34.338 1.00 51.50 120 GLU A C 1
ATOM 990 O O . GLU A 1 120 ? 6.520 -20.426 -35.340 1.00 51.50 120 GLU A O 1
ATOM 995 N N . SER A 1 121 ? 5.761 -19.209 -33.624 1.00 49.22 121 SER A N 1
ATOM 996 C CA . SER A 1 121 ? 4.465 -18.888 -34.215 1.00 49.22 121 SER A CA 1
ATOM 997 C C . SER A 1 121 ? 4.158 -17.424 -33.944 1.00 49.22 121 SER A C 1
ATOM 999 O O . SER A 1 121 ? 4.176 -16.982 -32.794 1.00 49.22 121 SER A O 1
ATOM 1001 N N . ASP A 1 122 ? 3.941 -16.701 -35.035 1.00 48.88 122 ASP A N 1
ATOM 1002 C CA . ASP A 1 122 ? 3.703 -15.268 -35.132 1.00 48.88 122 ASP A CA 1
ATOM 1003 C C . ASP A 1 122 ? 2.689 -14.750 -34.108 1.00 48.88 122 ASP A C 1
ATOM 1005 O O . ASP A 1 122 ? 1.497 -15.007 -34.214 1.00 48.88 122 ASP A O 1
ATOM 1009 N N . GLU A 1 123 ? 3.202 -14.021 -33.121 1.00 45.97 123 GLU A N 1
ATOM 1010 C CA . GLU A 1 123 ? 2.663 -12.784 -32.544 1.00 45.97 123 GLU A CA 1
ATOM 1011 C C . GLU A 1 123 ? 3.547 -12.465 -31.335 1.00 45.97 123 GLU A C 1
ATOM 1013 O O . GLU A 1 123 ? 3.297 -12.860 -30.197 1.00 45.97 123 GLU A O 1
ATOM 1018 N N . SER A 1 124 ? 4.672 -11.794 -31.591 1.00 44.81 124 SER A N 1
ATOM 1019 C CA . SER A 1 124 ? 5.498 -11.256 -30.517 1.00 44.81 124 SER A CA 1
ATOM 1020 C C . SER A 1 124 ? 4.720 -10.124 -29.847 1.00 44.81 124 SER A C 1
ATOM 1022 O O . SER A 1 124 ? 4.764 -8.983 -30.308 1.00 44.81 124 SER A O 1
ATOM 1024 N N . TYR A 1 125 ? 3.990 -10.439 -28.779 1.00 45.16 125 TYR A N 1
ATOM 1025 C CA . TYR A 1 125 ? 3.419 -9.443 -27.879 1.00 45.16 125 TYR A CA 1
ATOM 1026 C C . TYR A 1 125 ? 4.577 -8.708 -27.203 1.00 45.16 125 TYR A C 1
ATOM 1028 O O . TYR A 1 125 ? 5.123 -9.128 -26.182 1.00 45.16 125 TYR A O 1
ATOM 1036 N N . LEU A 1 126 ? 5.020 -7.634 -27.848 1.00 44.38 126 LEU A N 1
ATOM 1037 C CA . LEU A 1 126 ? 5.964 -6.681 -27.300 1.00 44.38 126 LEU A CA 1
ATOM 1038 C C . LEU A 1 126 ? 5.160 -5.846 -26.303 1.00 44.38 126 LEU A C 1
ATOM 1040 O O . LEU A 1 126 ? 4.556 -4.843 -26.663 1.00 44.38 126 LEU A O 1
ATOM 1044 N N . ASN A 1 127 ? 5.059 -6.330 -25.067 1.00 44.75 127 ASN A N 1
ATOM 1045 C CA . ASN A 1 127 ? 4.488 -5.534 -23.991 1.00 44.75 127 ASN A CA 1
ATOM 1046 C C . ASN A 1 127 ? 5.437 -4.350 -23.766 1.00 44.75 127 ASN A C 1
ATOM 1048 O O . ASN A 1 127 ? 6.558 -4.526 -23.284 1.00 44.75 127 ASN A O 1
ATOM 1052 N N . GLU A 1 128 ? 5.023 -3.162 -24.195 1.00 40.56 128 GLU A N 1
ATOM 1053 C CA . GLU A 1 128 ? 5.666 -1.912 -23.813 1.00 40.56 128 GLU A CA 1
ATOM 1054 C C . GLU A 1 128 ? 5.363 -1.678 -22.329 1.00 40.56 128 GLU A C 1
ATOM 1056 O O . GLU A 1 128 ? 4.213 -1.747 -21.898 1.00 40.56 128 GLU A O 1
ATOM 1061 N N . TYR A 1 129 ? 6.411 -1.478 -21.533 1.00 46.03 129 TYR A N 1
ATOM 1062 C CA . TYR A 1 129 ? 6.292 -1.165 -20.115 1.00 46.03 129 TYR A CA 1
ATOM 1063 C C . TYR A 1 129 ? 6.871 0.227 -19.892 1.00 46.03 129 TYR A C 1
ATOM 1065 O O . TYR A 1 129 ? 8.046 0.453 -20.197 1.00 46.03 129 TYR A O 1
ATOM 1073 N N . ASP A 1 130 ? 6.081 1.127 -19.315 1.00 39.75 130 ASP A N 1
ATOM 1074 C CA . ASP A 1 130 ? 6.601 2.367 -18.749 1.00 39.75 130 ASP A CA 1
ATOM 1075 C C . ASP A 1 130 ? 7.353 2.033 -17.453 1.00 39.75 130 ASP A C 1
ATOM 1077 O O . ASP A 1 130 ? 6.821 1.383 -16.548 1.00 39.75 130 ASP A O 1
ATOM 1081 N N . VAL A 1 131 ? 8.631 2.417 -17.380 1.00 50.66 131 VAL A N 1
ATOM 1082 C CA . VAL A 1 131 ? 9.499 2.144 -16.225 1.00 50.66 131 VAL A CA 1
ATOM 1083 C C . VAL A 1 131 ? 10.086 3.448 -15.701 1.00 50.66 131 VAL A C 1
ATOM 1085 O O . VAL A 1 131 ? 10.986 4.023 -16.310 1.00 50.66 131 VAL A O 1
ATOM 1088 N N . GLU A 1 132 ? 9.631 3.872 -14.525 1.00 45.22 132 GLU A N 1
ATOM 1089 C CA . GLU A 1 132 ? 10.238 4.964 -13.761 1.00 45.22 132 GLU A CA 1
ATOM 1090 C C . GLU A 1 132 ? 11.327 4.436 -12.814 1.00 45.22 132 GLU A C 1
ATOM 1092 O O . GLU A 1 132 ? 11.141 3.430 -12.122 1.00 45.22 132 GLU A O 1
ATOM 1097 N N . ILE A 1 133 ? 12.487 5.108 -12.760 1.00 55.44 133 ILE A N 1
ATOM 1098 C CA . ILE A 1 133 ? 13.637 4.670 -11.951 1.00 55.44 133 ILE A CA 1
ATOM 1099 C C . ILE A 1 133 ? 14.062 5.739 -10.948 1.00 55.44 133 ILE A C 1
ATOM 1101 O O . ILE A 1 133 ? 14.532 6.816 -11.305 1.00 55.44 133 ILE A O 1
ATOM 1105 N N . TYR A 1 134 ? 14.005 5.371 -9.667 1.00 48.28 134 TYR A N 1
ATOM 1106 C CA . TYR A 1 134 ? 14.343 6.235 -8.537 1.00 48.28 134 TYR A CA 1
ATOM 1107 C C . TYR A 1 134 ? 15.725 5.889 -7.943 1.00 48.28 134 TYR A C 1
ATOM 1109 O O . TYR A 1 134 ? 15.883 4.898 -7.216 1.00 48.28 134 TYR A O 1
ATOM 1117 N N . GLY A 1 135 ? 16.734 6.731 -8.190 1.00 49.47 135 GLY A N 1
ATOM 1118 C CA . GLY A 1 135 ? 18.121 6.554 -7.725 1.00 49.47 135 GLY A CA 1
ATOM 1119 C C . GLY A 1 135 ? 18.553 7.509 -6.602 1.00 49.47 135 GLY A C 1
ATOM 1120 O O . GLY A 1 135 ? 17.904 8.512 -6.331 1.00 49.47 135 GLY A O 1
ATOM 1121 N N . MET A 1 136 ? 19.671 7.198 -5.937 1.00 40.53 136 MET A N 1
ATOM 1122 C CA . MET A 1 136 ? 20.466 8.180 -5.184 1.00 40.53 136 MET A CA 1
ATOM 1123 C C . MET A 1 136 ? 21.643 8.591 -6.070 1.00 40.53 136 MET A C 1
ATOM 1125 O O . MET A 1 136 ? 22.340 7.713 -6.577 1.00 40.53 136 MET A O 1
ATOM 1129 N N . PHE A 1 137 ? 21.889 9.892 -6.2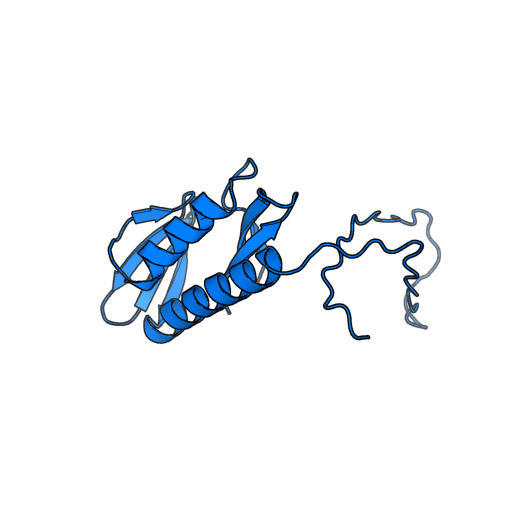36 1.00 45.59 137 PHE A N 1
ATOM 1130 C CA . PHE A 1 137 ? 23.127 10.366 -6.857 1.00 45.59 137 PHE A CA 1
ATOM 1131 C C . PHE A 1 137 ? 24.311 9.962 -5.972 1.00 45.59 137 PHE A C 1
ATOM 1133 O O . PHE A 1 137 ? 24.445 10.451 -4.850 1.00 45.59 137 PHE A O 1
ATOM 1140 N N . ILE A 1 138 ? 25.148 9.053 -6.468 1.00 38.41 138 ILE A N 1
ATOM 1141 C CA . ILE A 1 138 ? 26.442 8.728 -5.870 1.00 38.41 138 ILE A CA 1
ATOM 1142 C C . ILE A 1 138 ? 27.482 9.470 -6.714 1.00 38.41 138 ILE A C 1
ATOM 1144 O O . ILE A 1 138 ? 27.732 9.076 -7.852 1.00 38.41 138 ILE A O 1
ATOM 1148 N N . PHE A 1 139 ? 28.007 10.575 -6.180 1.00 39.81 139 PHE A N 1
ATOM 1149 C CA . PHE A 1 139 ? 29.205 11.246 -6.694 1.00 39.81 139 PHE A CA 1
ATOM 1150 C C . PHE A 1 139 ? 30.448 10.675 -6.013 1.00 39.81 139 PHE A C 1
ATOM 1152 O O . PHE A 1 139 ? 30.365 10.399 -4.792 1.00 39.81 139 PHE A O 1
#

Organism: NCBI:txid1505907

Secondary structure (DSSP, 8-state):
--EEEEEESSSSEEEEEEE-SS-EEES-SS-EEHHHHHHHHHHHHTT----EETTEEEEEETTEEEEEPTTS-EEEEEHHHHHHHHHHHHHHHHHHHHSPPP--S------PPPTT-----S-----------------

Foldseek 3Di:
DWAWAFDDPDLFKTFIWIDDPVGIDTLAPDIDGPVLVLVVLVCVLVVPDQDQDSQWGWDDDDQWIWTAHPVGDIDIDGSVVHSVRSVVRSVVNVVQSPFDFDDDPDDDDDPDDDPDDDDDDDDPPPPDDDDGDTDDDDD

Sequence (139 aa):
MMYLSFYFTSEEEGFPVLITAEEPLFLTDEPVPVQEFTEVLEILAELKGSGDFFGLKLVENGGYVTIKLPDGRDFQIPVKEFTKNIQRTIENISRIMQKKPVEVEHLRFRLLRPDEFWEESDESYLNEYDVEIYGMFIF